Protein AF-M7TPW9-F1 (afdb_monomer_lite)

InterPro domains:
  IPR011009 Protein kinase-like domain superfamily [SSF56112] (56-115)

Radius of gyration: 14.57 Å; chains: 1; bounding box: 34×26×43 Å

pLDDT: mean 89.58, std 13.14, range [31.23, 98.19]

Foldseek 3Di:
DWDWDADDDDPQLQVQQVVLLVLCAPVQLAFHWDAFDDDPRDGRTGTGDDDPQWDQADAQPLLVQVLVSQVSSLVSQKHQQQDASRQWIQGPVSHIHGDSSSRMDHDDPVCSVVVSVVNNVNSCVRRND

Sequence (129 aa):
MKTANILGWSMYEMKMETSSYREIEGKGIAPKFLAHVMENGRIIGFLTEPITDGRPANPGKDYEACKNALQKLHDEGLLHGFPDEESFLVRSDGTAVLLDLGKSQPIDPTIAEVWFDREMRELKECMEI

Structure (mmCIF, N/CA/C/O backbone):
data_AF-M7TPW9-F1
#
_entry.id   AF-M7TPW9-F1
#
loop_
_atom_site.group_PDB
_atom_site.id
_atom_site.type_symbol
_atom_site.label_atom_id
_atom_site.label_alt_id
_atom_site.label_comp_id
_atom_site.label_asym_id
_atom_site.label_entity_id
_atom_site.label_seq_id
_atom_site.pdbx_PDB_ins_code
_atom_site.Cartn_x
_atom_site.Cartn_y
_atom_site.Cartn_z
_atom_site.occupancy
_atom_site.B_iso_or_equiv
_atom_site.auth_seq_id
_atom_site.auth_comp_id
_atom_site.auth_asym_id
_atom_site.auth_atom_id
_atom_site.pdbx_PDB_model_num
ATOM 1 N N . MET A 1 1 ? -12.927 1.006 -17.224 1.00 33.97 1 MET A N 1
ATOM 2 C CA . MET A 1 1 ? -12.035 2.115 -17.624 1.00 33.97 1 MET A CA 1
ATOM 3 C C . MET A 1 1 ? -10.607 1.635 -17.414 1.00 33.97 1 MET A C 1
ATOM 5 O O . MET A 1 1 ? -10.355 1.092 -16.352 1.00 33.97 1 MET A O 1
ATOM 9 N N . LYS A 1 2 ? -9.720 1.706 -18.416 1.00 31.23 2 LYS A N 1
ATOM 10 C CA . LYS A 1 2 ? -8.287 1.424 -18.218 1.00 31.23 2 LYS A CA 1
ATOM 11 C C . LYS A 1 2 ? -7.653 2.733 -17.757 1.00 31.23 2 LYS A C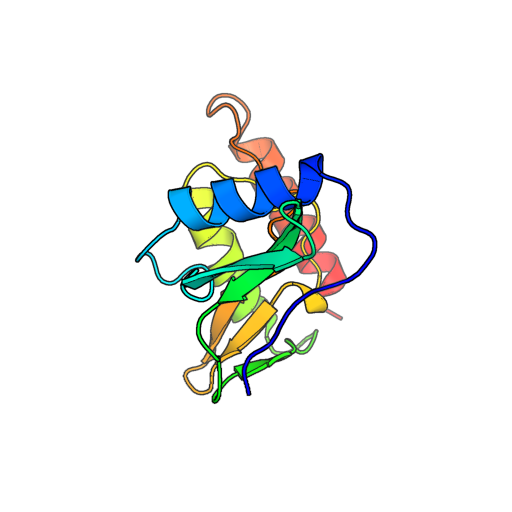 1
ATOM 13 O O . LYS A 1 2 ? -7.650 3.686 -18.529 1.00 31.23 2 LYS A O 1
ATOM 18 N N . THR A 1 3 ? -7.220 2.811 -16.509 1.00 40.91 3 THR A N 1
ATOM 19 C CA . THR A 1 3 ? -6.482 3.962 -15.984 1.00 40.91 3 THR A CA 1
ATOM 20 C C . THR A 1 3 ? -5.023 3.824 -16.403 1.00 40.91 3 THR A C 1
ATOM 22 O O . THR A 1 3 ? -4.389 2.807 -16.138 1.00 40.91 3 THR A O 1
ATOM 25 N N . ALA A 1 4 ? -4.518 4.820 -17.127 1.00 42.41 4 ALA A N 1
ATOM 26 C CA . ALA A 1 4 ? -3.101 4.975 -17.422 1.00 42.41 4 ALA A CA 1
ATOM 27 C C . ALA A 1 4 ? -2.625 6.216 -16.663 1.00 42.41 4 ALA A C 1
ATOM 29 O O . ALA A 1 4 ? -3.084 7.320 -16.955 1.00 42.41 4 ALA A O 1
ATOM 30 N N . ASN A 1 5 ? -1.739 6.030 -15.685 1.00 51.81 5 ASN A N 1
ATOM 31 C CA . ASN A 1 5 ? -1.105 7.139 -14.979 1.00 51.81 5 ASN A CA 1
ATOM 32 C C . ASN A 1 5 ? 0.082 7.614 -15.826 1.00 51.81 5 ASN A C 1
ATOM 34 O O . ASN A 1 5 ? 1.103 6.936 -15.909 1.00 51.81 5 ASN A O 1
ATOM 38 N N . ILE A 1 6 ? -0.097 8.740 -16.521 1.00 53.81 6 ILE A N 1
ATOM 39 C CA . ILE A 1 6 ? 0.912 9.369 -17.384 1.00 53.81 6 ILE A CA 1
ATOM 40 C C . ILE A 1 6 ? 1.006 10.837 -16.960 1.00 53.81 6 ILE A C 1
ATOM 42 O O . ILE A 1 6 ? 0.327 11.691 -17.522 1.00 53.81 6 ILE A O 1
ATOM 46 N N . LEU A 1 7 ? 1.801 11.142 -15.937 1.00 49.03 7 LEU A N 1
ATOM 47 C CA . LEU A 1 7 ? 2.188 12.513 -15.571 1.00 49.03 7 LEU A CA 1
ATOM 48 C C . LEU A 1 7 ? 3.696 12.523 -15.256 1.00 49.03 7 LEU A C 1
ATOM 50 O O . LEU A 1 7 ? 4.310 11.464 -15.249 1.00 49.03 7 LEU A O 1
ATOM 54 N N . GLY A 1 8 ? 4.326 13.691 -15.086 1.00 55.25 8 GLY A N 1
ATOM 55 C CA . GLY A 1 8 ? 5.789 13.908 -15.087 1.00 55.25 8 GLY A CA 1
ATOM 56 C C . GLY A 1 8 ? 6.606 13.268 -13.952 1.00 55.25 8 GLY A C 1
ATOM 57 O O . GLY A 1 8 ? 7.231 13.980 -13.173 1.00 55.25 8 GLY A O 1
ATOM 58 N N . TRP A 1 9 ? 6.622 11.941 -13.884 1.00 61.59 9 TRP A N 1
ATOM 59 C CA . TRP A 1 9 ? 7.310 11.147 -12.872 1.00 61.59 9 TRP A CA 1
ATOM 60 C C . TRP A 1 9 ? 8.777 10.947 -13.244 1.00 61.59 9 TRP A C 1
ATOM 62 O O . TRP A 1 9 ? 9.136 10.809 -14.420 1.00 61.59 9 TRP A O 1
ATOM 72 N N . SER A 1 10 ? 9.650 10.890 -12.241 1.00 70.62 10 SER A N 1
ATOM 73 C CA . SER A 1 10 ? 11.032 10.490 -12.476 1.00 70.62 10 SER A CA 1
ATOM 74 C C . SER A 1 10 ? 11.097 9.008 -12.876 1.00 70.62 10 SER A C 1
ATOM 76 O O . SER A 1 10 ? 10.300 8.175 -12.440 1.00 70.62 10 SER A O 1
ATOM 78 N N . MET A 1 11 ? 12.102 8.632 -13.677 1.00 73.81 11 MET A N 1
ATOM 79 C CA . MET A 1 11 ? 12.379 7.212 -13.963 1.00 73.81 11 MET A CA 1
ATOM 80 C C . MET A 1 11 ? 12.601 6.387 -12.686 1.00 73.81 11 MET A C 1
ATOM 82 O O . MET A 1 11 ? 12.425 5.170 -12.701 1.00 73.81 11 MET A O 1
ATOM 86 N N . TYR A 1 12 ? 13.013 7.046 -11.602 1.00 80.44 12 TYR A N 1
ATOM 87 C CA . TYR A 1 12 ? 13.200 6.429 -10.302 1.00 80.44 12 TYR A CA 1
ATOM 88 C C . TYR A 1 12 ? 11.859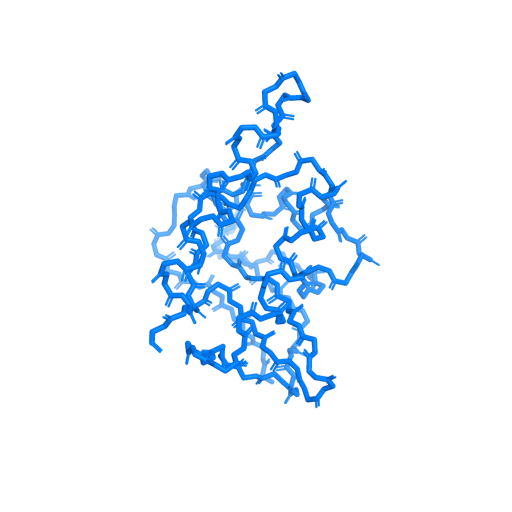 6.036 -9.671 1.00 80.44 12 TYR A C 1
ATOM 90 O O . TYR A 1 12 ? 11.685 4.867 -9.346 1.00 80.44 12 TYR A O 1
ATOM 98 N N . GLU A 1 13 ? 10.891 6.951 -9.589 1.00 80.69 13 GLU A N 1
ATOM 99 C CA . GLU A 1 13 ? 9.570 6.681 -8.992 1.00 80.69 13 GLU A CA 1
ATOM 100 C C . GLU A 1 13 ? 8.815 5.583 -9.752 1.00 80.69 13 GLU A C 1
ATOM 102 O O . GLU A 1 13 ? 8.303 4.655 -9.136 1.00 80.69 13 GLU A O 1
ATOM 107 N N . MET A 1 14 ? 8.854 5.584 -11.092 1.00 82.50 14 MET A N 1
ATOM 108 C CA . MET A 1 14 ? 8.253 4.496 -11.885 1.00 82.50 14 MET A CA 1
ATOM 109 C C . MET A 1 14 ? 8.883 3.125 -11.591 1.00 82.50 14 MET A C 1
ATOM 111 O O . MET A 1 14 ? 8.201 2.092 -11.598 1.00 82.50 14 MET A O 1
ATOM 115 N N . LYS A 1 15 ? 10.203 3.095 -11.360 1.00 84.62 15 LYS A N 1
ATOM 116 C CA . LYS A 1 15 ? 10.926 1.867 -11.010 1.00 84.62 15 LYS A CA 1
ATOM 117 C C . LYS A 1 15 ? 10.559 1.403 -9.604 1.00 84.62 15 LYS A C 1
ATOM 119 O O . LYS A 1 15 ? 10.375 0.200 -9.419 1.00 84.62 15 LYS A O 1
ATOM 124 N N . MET A 1 16 ? 10.473 2.324 -8.648 1.00 87.69 16 MET A N 1
ATOM 125 C CA . MET A 1 16 ? 10.065 2.019 -7.279 1.00 87.69 16 MET A CA 1
ATOM 126 C C . MET A 1 16 ? 8.640 1.483 -7.254 1.00 87.69 16 MET A C 1
ATOM 128 O O . MET A 1 16 ? 8.440 0.371 -6.784 1.00 87.69 16 MET A O 1
ATOM 132 N N . GLU A 1 17 ? 7.693 2.165 -7.896 1.00 88.62 17 GLU A N 1
ATOM 133 C CA . GLU A 1 17 ? 6.298 1.729 -7.949 1.00 88.62 17 GLU A CA 1
ATOM 134 C C . GLU A 1 17 ? 6.155 0.334 -8.568 1.00 88.62 17 GLU A C 1
ATOM 136 O O . GLU A 1 17 ? 5.561 -0.560 -7.969 1.00 88.62 17 GLU A O 1
ATOM 141 N N . THR A 1 18 ? 6.781 0.093 -9.728 1.00 89.44 18 THR A N 1
ATOM 142 C CA . THR A 1 18 ? 6.769 -1.239 -10.365 1.00 89.44 18 THR A CA 1
ATOM 143 C C . THR A 1 18 ? 7.380 -2.314 -9.456 1.00 89.44 18 THR A C 1
ATOM 145 O O . THR A 1 18 ? 6.926 -3.459 -9.461 1.00 89.44 18 THR A O 1
ATOM 148 N N . SER A 1 19 ? 8.434 -1.973 -8.708 1.00 91.62 19 SER A N 1
ATOM 149 C CA . SER A 1 19 ? 9.085 -2.911 -7.789 1.00 91.62 19 SER A CA 1
ATOM 150 C C . SER A 1 19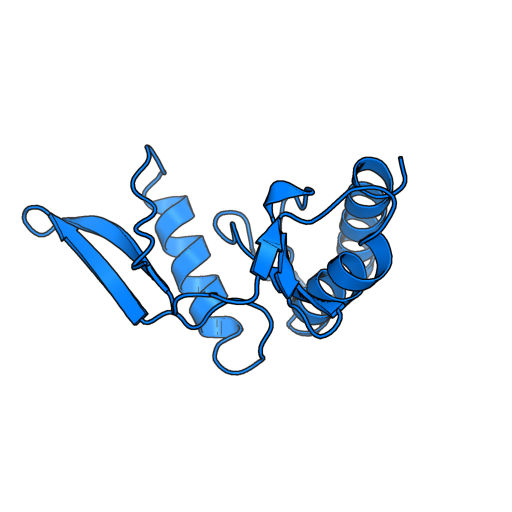 ? 8.160 -3.230 -6.616 1.00 91.62 19 SER A C 1
ATOM 152 O O . SER A 1 19 ? 7.937 -4.402 -6.337 1.00 91.62 19 SER A O 1
ATOM 154 N N . SER A 1 20 ? 7.528 -2.220 -6.019 1.00 93.31 20 SER A N 1
ATOM 155 C CA . SER A 1 20 ? 6.548 -2.385 -4.942 1.00 93.31 20 SER A CA 1
ATOM 156 C C . SER A 1 20 ? 5.359 -3.245 -5.374 1.00 93.31 20 SER A C 1
ATOM 158 O O . SER A 1 20 ? 5.017 -4.190 -4.669 1.00 93.31 20 SER A O 1
ATOM 160 N N . TYR A 1 21 ? 4.796 -3.020 -6.572 1.00 94.00 21 TYR A N 1
ATOM 161 C CA . TYR A 1 21 ? 3.742 -3.881 -7.134 1.00 94.00 21 TYR A CA 1
ATOM 162 C C . TYR A 1 21 ? 4.164 -5.351 -7.270 1.00 94.00 21 TYR A C 1
ATOM 164 O O . TYR A 1 21 ? 3.323 -6.237 -7.131 1.00 94.00 21 TYR A O 1
ATOM 172 N N . ARG A 1 22 ? 5.447 -5.621 -7.546 1.00 92.25 22 ARG A N 1
ATOM 173 C CA . ARG A 1 22 ? 5.981 -6.987 -7.622 1.00 92.25 22 ARG A CA 1
ATOM 174 C C . ARG A 1 22 ? 6.098 -7.625 -6.240 1.00 92.25 22 ARG A C 1
ATOM 176 O O . ARG A 1 22 ? 5.710 -8.777 -6.089 1.00 92.25 22 ARG A O 1
ATOM 183 N N . GLU A 1 23 ? 6.609 -6.896 -5.251 1.00 94.06 23 GLU A N 1
ATOM 184 C CA . GLU A 1 23 ? 6.771 -7.410 -3.881 1.00 94.06 23 GLU A CA 1
ATOM 185 C C . GLU A 1 23 ? 5.422 -7.785 -3.241 1.00 94.06 23 GLU A C 1
ATOM 187 O O . GLU A 1 23 ? 5.324 -8.757 -2.486 1.00 94.06 23 GLU A O 1
ATOM 192 N N . ILE A 1 24 ? 4.355 -7.055 -3.582 1.00 95.31 24 ILE A N 1
ATOM 193 C CA . ILE A 1 24 ? 3.007 -7.261 -3.026 1.00 95.31 24 ILE A CA 1
ATOM 194 C C . ILE A 1 24 ? 2.047 -8.014 -3.961 1.00 95.31 24 ILE A C 1
ATOM 196 O O . ILE A 1 24 ? 0.839 -8.074 -3.701 1.00 95.31 24 ILE A O 1
ATOM 200 N N . GLU A 1 25 ? 2.554 -8.589 -5.057 1.00 94.06 25 GLU A N 1
ATOM 201 C CA . GLU A 1 25 ? 1.724 -9.252 -6.063 1.00 94.06 25 GLU A CA 1
ATOM 202 C C . GLU A 1 25 ? 0.884 -10.383 -5.442 1.00 94.06 25 GLU A C 1
ATOM 204 O O . GLU A 1 25 ? 1.381 -11.249 -4.724 1.00 94.06 25 GLU A O 1
ATOM 209 N N . GLY A 1 26 ? -0.424 -10.376 -5.718 1.00 92.00 26 GLY A N 1
ATOM 210 C CA . GLY A 1 26 ? -1.351 -11.409 -5.244 1.00 92.00 26 GLY A CA 1
ATOM 211 C C . GLY A 1 26 ? -1.769 -11.295 -3.773 1.00 92.00 26 GLY A C 1
ATOM 212 O O . GLY A 1 26 ? -2.576 -12.105 -3.324 1.00 92.00 26 GLY A O 1
ATOM 213 N N . LYS A 1 27 ? -1.292 -10.284 -3.035 1.00 94.12 27 LYS A N 1
ATOM 214 C CA . LYS A 1 27 ? -1.602 -10.095 -1.602 1.00 94.12 27 LYS A CA 1
ATOM 215 C C . LYS A 1 27 ? -2.841 -9.236 -1.338 1.00 94.12 27 LYS A C 1
ATOM 217 O O . LYS A 1 27 ? -3.265 -9.076 -0.199 1.00 94.12 27 LYS A O 1
ATOM 222 N N . GLY A 1 28 ? -3.431 -8.671 -2.394 1.00 93.00 28 GLY A N 1
ATOM 223 C CA . GLY A 1 28 ? -4.617 -7.815 -2.296 1.00 93.00 28 GLY A CA 1
ATOM 224 C C . GLY A 1 28 ? -4.362 -6.470 -1.604 1.00 93.00 28 GLY A C 1
ATOM 225 O O . GLY A 1 28 ? -5.306 -5.876 -1.093 1.00 93.00 28 GLY A O 1
ATOM 226 N N . ILE A 1 29 ? -3.103 -6.019 -1.566 1.00 96.44 29 ILE A N 1
ATOM 227 C CA . ILE A 1 29 ? -2.673 -4.747 -0.959 1.00 96.44 29 ILE A CA 1
ATOM 228 C C . ILE A 1 29 ? -2.870 -3.583 -1.937 1.00 96.44 29 ILE A C 1
ATOM 230 O O . ILE A 1 29 ? -3.313 -2.512 -1.541 1.00 96.44 29 ILE A O 1
ATOM 234 N N . ALA A 1 30 ? -2.596 -3.816 -3.220 1.00 95.56 30 ALA A N 1
ATOM 235 C CA . ALA A 1 30 ? -2.730 -2.854 -4.309 1.00 95.56 30 ALA A CA 1
ATOM 236 C C . ALA A 1 30 ? -3.463 -3.506 -5.500 1.00 95.56 30 ALA A C 1
ATOM 238 O O . ALA A 1 30 ? -3.552 -4.742 -5.554 1.00 95.56 30 ALA A O 1
ATOM 239 N N . PRO A 1 31 ? -3.995 -2.723 -6.459 1.00 94.81 31 PRO A N 1
ATOM 240 C CA . PRO A 1 31 ? -4.567 -3.286 -7.675 1.00 94.81 31 PRO A CA 1
ATOM 241 C C . PRO A 1 31 ? -3.525 -4.109 -8.444 1.00 94.81 31 PRO A C 1
ATOM 243 O O . PRO A 1 31 ? -2.356 -3.741 -8.529 1.00 94.81 31 PRO A O 1
ATOM 246 N N . LYS A 1 32 ? -3.929 -5.221 -9.055 1.00 93.12 32 LYS A N 1
ATOM 247 C CA . LYS A 1 32 ? -3.007 -6.070 -9.819 1.00 93.12 32 LYS A CA 1
ATOM 248 C C . LYS A 1 32 ? -2.303 -5.291 -10.936 1.00 93.12 32 LYS A C 1
ATOM 250 O O . LYS A 1 32 ? -2.957 -4.749 -11.824 1.00 93.12 32 LYS A O 1
ATOM 255 N N . PHE A 1 33 ? -0.973 -5.315 -10.954 1.00 92.44 33 PHE A N 1
ATOM 256 C CA . PHE A 1 33 ? -0.179 -4.812 -12.075 1.00 92.44 33 PHE A CA 1
ATOM 257 C C . PHE A 1 33 ? -0.430 -5.648 -13.340 1.00 92.44 33 PHE A C 1
ATOM 259 O O . PHE A 1 33 ? -0.452 -6.878 -13.289 1.00 92.44 33 PHE A O 1
ATOM 266 N N . LEU A 1 34 ? -0.618 -4.994 -14.489 1.00 93.00 34 LEU A N 1
ATOM 267 C CA . LEU A 1 34 ? -0.890 -5.668 -15.762 1.00 93.00 34 LEU A CA 1
ATOM 268 C C . LEU A 1 34 ? 0.264 -5.549 -16.756 1.00 93.00 34 LEU A C 1
ATOM 270 O O . LEU A 1 34 ? 0.666 -6.552 -17.341 1.00 93.00 34 LEU A O 1
ATOM 274 N N . ALA A 1 35 ? 0.755 -4.333 -17.002 1.00 89.88 35 ALA A N 1
ATOM 275 C CA . ALA A 1 35 ? 1.791 -4.081 -18.003 1.00 89.88 35 ALA A CA 1
ATOM 276 C C . ALA A 1 35 ? 2.376 -2.671 -17.878 1.00 89.88 35 ALA A C 1
ATOM 278 O O . ALA A 1 35 ? 1.703 -1.754 -17.415 1.00 89.88 35 ALA A O 1
ATOM 279 N N . HIS A 1 36 ? 3.588 -2.468 -18.395 1.00 89.00 36 HIS A N 1
ATOM 280 C CA . HIS A 1 36 ? 4.116 -1.128 -18.667 1.00 89.00 36 HIS A CA 1
ATOM 281 C C . HIS A 1 36 ? 3.437 -0.495 -19.885 1.00 89.00 36 HIS A C 1
ATOM 283 O O . HIS A 1 36 ? 3.146 -1.166 -20.877 1.00 89.00 36 HIS A O 1
ATOM 289 N N . VAL A 1 37 ? 3.242 0.821 -19.829 1.00 89.44 37 VAL A N 1
ATOM 290 C CA . VAL A 1 37 ? 2.855 1.651 -20.974 1.00 89.44 37 VAL A CA 1
ATOM 291 C C . VAL A 1 37 ? 4.130 2.191 -21.607 1.00 89.44 37 VAL A C 1
ATOM 293 O O . VAL A 1 37 ? 4.982 2.749 -20.914 1.00 89.44 37 VAL A O 1
ATOM 296 N N . MET A 1 38 ? 4.268 2.024 -22.921 1.00 88.06 38 MET A N 1
ATOM 297 C CA . MET A 1 38 ? 5.453 2.451 -23.660 1.00 88.06 38 MET A CA 1
ATOM 298 C C . MET A 1 38 ? 5.095 3.391 -24.808 1.00 88.06 38 MET A C 1
ATOM 300 O O . MET A 1 38 ? 4.138 3.145 -25.538 1.00 88.06 38 MET A O 1
ATOM 304 N N . GLU A 1 39 ? 5.925 4.410 -25.014 1.00 86.81 39 GLU A N 1
ATOM 305 C CA . GLU A 1 39 ? 5.897 5.295 -26.178 1.00 86.81 39 GLU A CA 1
ATOM 306 C C . GLU A 1 39 ? 7.314 5.398 -26.754 1.00 86.81 39 GLU A C 1
ATOM 308 O O . GLU A 1 39 ? 8.276 5.657 -26.031 1.00 86.81 39 GLU A O 1
ATOM 313 N N . ASN A 1 40 ? 7.467 5.146 -28.059 1.00 90.94 40 ASN A N 1
ATOM 314 C CA . ASN A 1 40 ? 8.758 5.202 -28.761 1.00 90.94 40 ASN A CA 1
ATOM 315 C C . ASN A 1 40 ? 9.893 4.414 -28.066 1.00 90.94 40 ASN A C 1
ATOM 317 O O . ASN A 1 40 ? 11.042 4.852 -28.026 1.00 90.94 40 ASN A O 1
ATOM 321 N N . GLY A 1 41 ? 9.569 3.251 -27.488 1.00 84.12 41 GLY A N 1
ATOM 322 C CA . GLY A 1 41 ? 10.529 2.384 -26.794 1.00 84.12 41 GLY A CA 1
ATOM 323 C C . GLY A 1 41 ? 10.917 2.835 -25.379 1.00 84.12 41 GLY A C 1
ATOM 324 O O . GLY A 1 41 ? 11.758 2.193 -24.755 1.00 84.12 41 GLY A O 1
ATOM 325 N N . ARG A 1 42 ? 10.312 3.906 -24.850 1.00 83.25 42 ARG A N 1
ATOM 326 C CA . ARG A 1 42 ? 10.448 4.325 -23.448 1.00 83.25 42 ARG A CA 1
ATOM 327 C C . ARG A 1 42 ? 9.214 3.948 -22.645 1.00 83.25 42 ARG A C 1
ATOM 329 O O . ARG A 1 42 ? 8.099 4.098 -23.129 1.00 83.25 42 ARG A O 1
ATOM 336 N N . ILE A 1 43 ? 9.422 3.508 -21.406 1.00 82.12 43 ILE A N 1
ATOM 337 C CA . ILE A 1 43 ? 8.346 3.353 -20.422 1.00 82.12 43 ILE A CA 1
ATOM 338 C C . ILE A 1 43 ? 7.882 4.753 -20.017 1.00 82.12 43 ILE A C 1
ATOM 340 O O . ILE A 1 43 ? 8.698 5.562 -19.574 1.00 82.12 43 ILE A O 1
ATOM 344 N N . ILE A 1 44 ? 6.591 5.020 -20.192 1.00 83.88 44 ILE A N 1
ATOM 345 C CA . ILE A 1 44 ? 5.942 6.292 -19.835 1.00 83.88 44 ILE A CA 1
ATOM 346 C C . ILE A 1 44 ? 4.871 6.127 -18.748 1.00 83.88 44 ILE A C 1
ATOM 348 O O . ILE A 1 44 ? 4.233 7.101 -18.367 1.00 83.88 44 ILE A O 1
ATOM 352 N N . GLY A 1 45 ? 4.645 4.897 -18.281 1.00 83.75 45 GLY A N 1
ATOM 353 C CA . GLY A 1 45 ? 3.678 4.586 -17.234 1.00 83.75 45 GLY A CA 1
ATOM 354 C C . GLY A 1 45 ? 3.437 3.085 -17.104 1.00 83.75 45 GLY A C 1
ATOM 355 O O . GLY A 1 45 ? 4.207 2.262 -17.611 1.00 83.75 45 GLY A O 1
ATOM 356 N N . PHE A 1 46 ? 2.338 2.717 -16.454 1.00 86.25 46 PHE A N 1
ATOM 357 C CA . PHE A 1 46 ? 1.898 1.334 -16.285 1.00 86.25 46 PHE A CA 1
ATOM 358 C C . PHE A 1 46 ? 0.370 1.240 -16.217 1.00 86.25 46 PHE A C 1
ATOM 360 O O . PHE A 1 46 ? -0.337 2.243 -16.117 1.00 86.25 46 PHE A O 1
ATOM 367 N N . LEU A 1 47 ? -0.129 0.014 -16.333 1.00 90.94 47 LEU A N 1
ATOM 368 C CA . LEU A 1 47 ? -1.534 -0.346 -16.234 1.00 90.94 47 LEU A CA 1
ATOM 369 C C . LEU A 1 47 ? -1.727 -1.280 -15.051 1.00 90.94 47 LEU A C 1
ATOM 371 O O . LEU A 1 47 ? -0.950 -2.219 -14.860 1.00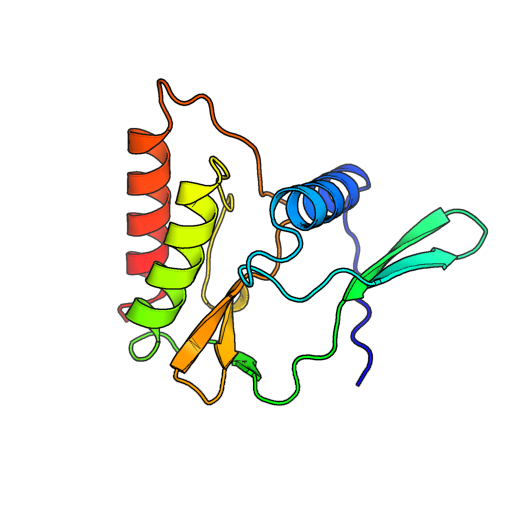 90.94 47 LEU A O 1
ATOM 375 N N . THR A 1 48 ? -2.824 -1.077 -14.338 1.00 92.38 48 THR A N 1
ATOM 376 C CA . THR A 1 48 ? -3.310 -1.988 -13.307 1.00 92.38 48 THR A CA 1
ATOM 377 C C . THR A 1 48 ? -4.700 -2.510 -13.651 1.00 92.38 48 THR A C 1
ATOM 379 O O . THR A 1 48 ? -5.329 -2.082 -14.628 1.00 92.38 48 THR A O 1
ATOM 382 N N . GLU A 1 49 ? -5.175 -3.492 -12.888 1.00 92.88 49 GLU A N 1
ATOM 383 C CA . GLU A 1 49 ? -6.551 -3.950 -12.994 1.00 92.88 49 GLU A CA 1
ATOM 384 C C . GLU A 1 49 ? -7.529 -2.803 -12.709 1.00 92.88 49 GLU A C 1
ATOM 386 O O . GLU A 1 49 ? -7.290 -1.971 -11.830 1.00 92.88 49 GLU A O 1
ATOM 391 N N . PRO A 1 50 ? -8.649 -2.737 -13.443 1.00 90.25 50 PRO A N 1
ATOM 392 C CA . PRO A 1 50 ? -9.655 -1.731 -13.175 1.00 90.25 50 PRO A CA 1
ATOM 393 C C . PRO A 1 50 ? -10.354 -2.037 -11.849 1.00 90.25 50 PRO A C 1
ATOM 395 O O . PRO A 1 50 ? -11.009 -3.069 -11.712 1.00 90.25 50 PRO A O 1
ATOM 398 N N . ILE A 1 51 ? -10.296 -1.098 -10.909 1.00 90.50 51 ILE A N 1
ATOM 399 C CA . ILE A 1 51 ? -11.143 -1.129 -9.715 1.00 90.50 51 ILE A CA 1
ATOM 400 C C . ILE A 1 51 ? -12.451 -0.420 -10.056 1.00 90.50 51 ILE A C 1
ATOM 402 O O . ILE A 1 51 ? -12.475 0.787 -10.282 1.00 90.50 51 ILE A O 1
ATOM 406 N N . THR A 1 52 ? -13.533 -1.191 -10.166 1.00 92.81 52 THR A N 1
ATOM 407 C CA . THR A 1 52 ? -14.853 -0.676 -10.591 1.00 92.81 52 THR A CA 1
ATOM 408 C C . THR A 1 52 ? -15.819 -0.453 -9.435 1.00 92.81 52 THR A C 1
ATOM 410 O O . THR A 1 52 ? -16.781 0.293 -9.579 1.00 92.81 52 THR A O 1
ATOM 413 N N . ASP A 1 53 ? -15.538 -1.064 -8.290 1.00 93.62 53 ASP A N 1
ATOM 414 C CA . ASP A 1 53 ? -16.301 -0.989 -7.047 1.00 93.62 53 ASP A CA 1
ATOM 415 C C . ASP A 1 53 ? -15.602 -0.124 -5.984 1.00 93.62 53 ASP A C 1
ATOM 417 O O . ASP A 1 53 ? -15.938 -0.192 -4.803 1.00 93.62 53 ASP A O 1
ATOM 421 N N . GLY A 1 54 ? -14.610 0.664 -6.407 1.00 92.81 54 GLY A N 1
ATOM 422 C CA . GLY A 1 54 ? -13.796 1.515 -5.550 1.00 92.81 54 GLY A CA 1
ATOM 423 C C . GLY A 1 54 ? -14.166 2.989 -5.663 1.00 92.81 54 GLY A C 1
ATOM 424 O O . GLY A 1 54 ? -14.542 3.476 -6.730 1.00 92.81 54 GLY A O 1
ATOM 425 N N . ARG A 1 55 ? -14.004 3.709 -4.557 1.00 95.25 55 ARG A N 1
ATOM 426 C CA . ARG A 1 55 ? -14.059 5.174 -4.487 1.00 95.25 55 ARG A CA 1
ATOM 427 C C . ARG A 1 55 ? -12.839 5.708 -3.730 1.00 95.25 55 ARG A C 1
ATOM 429 O O . ARG A 1 55 ? -12.293 4.964 -2.917 1.00 95.25 55 ARG A O 1
ATOM 436 N N . PRO A 1 56 ? -12.440 6.975 -3.934 1.00 95.31 56 PRO A N 1
ATOM 437 C CA . PRO A 1 56 ? -11.456 7.620 -3.070 1.00 95.31 56 PRO A CA 1
ATOM 438 C C . PRO A 1 56 ? -11.851 7.513 -1.594 1.00 95.31 56 PRO A C 1
ATOM 440 O O . PRO A 1 56 ? -13.050 7.516 -1.259 1.00 95.31 56 PRO A O 1
ATOM 443 N N . ALA A 1 57 ? -10.848 7.391 -0.727 1.00 95.94 57 ALA A N 1
ATOM 444 C CA . ALA A 1 57 ? -11.070 7.386 0.707 1.00 95.94 57 ALA A CA 1
ATOM 445 C C . ALA A 1 57 ? -11.638 8.731 1.181 1.00 95.94 57 ALA A C 1
ATOM 447 O O . ALA A 1 57 ? -11.371 9.793 0.622 1.00 95.94 57 ALA A O 1
ATOM 448 N N . ASN A 1 58 ? -12.483 8.672 2.205 1.00 94.94 58 ASN A N 1
ATOM 449 C CA . ASN A 1 58 ? -13.060 9.832 2.857 1.00 94.94 58 ASN A CA 1
ATOM 450 C C . ASN A 1 58 ? -12.442 9.970 4.255 1.00 94.94 58 ASN A C 1
ATOM 452 O O . ASN A 1 58 ? -12.663 9.088 5.101 1.00 94.94 58 ASN A O 1
ATOM 456 N N . PRO A 1 59 ? -11.715 11.069 4.522 1.00 93.81 59 PRO A N 1
ATOM 457 C CA . PRO A 1 59 ? -11.273 11.392 5.871 1.00 93.81 59 PRO A CA 1
ATOM 458 C C . PRO A 1 59 ? -12.448 11.410 6.861 1.00 93.81 59 PRO A C 1
ATOM 460 O O . PRO A 1 59 ? -13.576 11.765 6.519 1.00 93.81 59 PRO A O 1
ATOM 463 N N . GLY A 1 60 ? -12.199 10.953 8.081 1.00 91.12 60 GLY A N 1
ATOM 464 C CA . GLY A 1 60 ? -13.155 10.796 9.175 1.00 91.12 60 GLY A CA 1
ATOM 465 C C . GLY A 1 60 ? -13.996 9.517 9.102 1.00 91.12 60 GLY A C 1
ATOM 466 O O . GLY A 1 60 ? -14.483 9.048 10.129 1.00 91.12 60 GLY A O 1
ATOM 467 N N . LYS A 1 61 ? -14.171 8.916 7.915 1.00 95.31 61 LYS A N 1
ATOM 468 C CA . LYS A 1 61 ? -15.023 7.723 7.733 1.00 95.31 61 LYS A CA 1
ATOM 469 C C . LYS A 1 61 ? -14.251 6.450 7.448 1.00 95.31 61 LYS A C 1
ATOM 471 O O . LYS A 1 61 ? -14.622 5.394 7.950 1.00 95.31 61 LYS A O 1
ATOM 476 N N . ASP A 1 62 ? -13.202 6.547 6.639 1.00 97.06 62 ASP A N 1
ATOM 477 C CA . ASP A 1 62 ? -12.509 5.372 6.106 1.00 97.06 62 ASP A CA 1
ATOM 478 C C . ASP A 1 62 ? -11.159 5.104 6.784 1.00 97.06 62 ASP A C 1
ATOM 480 O O . ASP A 1 62 ? -10.403 4.250 6.321 1.00 97.06 62 ASP A O 1
ATOM 484 N N . TYR A 1 63 ? -10.862 5.794 7.893 1.00 96.56 63 TYR A N 1
ATOM 485 C CA . TYR A 1 63 ? -9.589 5.673 8.609 1.00 96.56 63 TYR A CA 1
ATOM 486 C C . TYR A 1 63 ? -9.206 4.214 8.887 1.00 96.56 63 TYR A C 1
ATOM 488 O O . TYR A 1 63 ? -8.109 3.795 8.532 1.00 96.56 63 TYR A O 1
ATOM 496 N N . GLU A 1 64 ? -10.118 3.412 9.442 1.00 97.12 64 GLU A N 1
ATOM 497 C CA . GLU A 1 64 ? -9.824 2.009 9.758 1.00 97.12 64 GLU A CA 1
ATOM 498 C C . GLU A 1 64 ? -9.545 1.167 8.503 1.00 97.12 64 GLU A C 1
ATOM 500 O O . GLU A 1 64 ? -8.677 0.295 8.521 1.00 97.12 64 GLU A O 1
ATOM 505 N N . ALA A 1 65 ? -10.228 1.433 7.386 1.00 97.38 65 ALA A N 1
ATOM 506 C CA . ALA A 1 65 ? -9.973 0.726 6.132 1.00 97.38 65 ALA A CA 1
ATOM 507 C C . ALA A 1 65 ? -8.577 1.064 5.581 1.00 97.38 65 ALA A C 1
ATOM 509 O O . ALA A 1 65 ? -7.814 0.156 5.242 1.00 97.38 65 ALA A O 1
ATOM 510 N N . CYS A 1 66 ? -8.221 2.352 5.552 1.00 97.56 66 CYS A N 1
ATOM 511 C CA . CYS A 1 66 ? -6.916 2.836 5.096 1.00 97.56 66 CYS A CA 1
ATOM 512 C C . CYS A 1 66 ? -5.779 2.355 6.002 1.00 97.56 66 CYS A C 1
ATOM 514 O O . CYS A 1 66 ? -4.775 1.840 5.516 1.00 97.56 66 CYS A O 1
ATOM 516 N N . LYS A 1 67 ? -5.969 2.425 7.322 1.00 97.31 67 LYS A N 1
ATOM 517 C CA . LYS A 1 67 ? -5.023 1.912 8.316 1.00 97.31 67 LYS A CA 1
ATOM 518 C C . LYS A 1 67 ? -4.759 0.424 8.122 1.00 97.31 67 LYS A C 1
ATOM 520 O O . LYS A 1 67 ? -3.608 0.008 8.107 1.00 97.31 67 LYS A O 1
ATOM 525 N N . ASN A 1 68 ? -5.804 -0.377 7.916 1.00 97.81 68 ASN A N 1
ATOM 526 C CA . ASN A 1 68 ? -5.647 -1.808 7.663 1.00 97.81 68 ASN A CA 1
ATOM 527 C C . ASN A 1 68 ? -4.916 -2.092 6.342 1.00 97.81 68 ASN A C 1
ATOM 529 O O . ASN A 1 68 ? -4.153 -3.051 6.265 1.00 97.81 68 ASN A O 1
ATOM 533 N N . ALA A 1 69 ? -5.132 -1.286 5.299 1.00 97.81 69 ALA A N 1
ATOM 534 C CA . ALA A 1 69 ? -4.391 -1.417 4.045 1.00 97.81 69 ALA A CA 1
ATOM 535 C C . ALA A 1 69 ? -2.907 -1.049 4.212 1.00 97.81 69 ALA A C 1
ATOM 537 O O . ALA A 1 69 ? -2.047 -1.792 3.740 1.00 97.81 69 ALA A O 1
ATOM 538 N N . LEU A 1 70 ? -2.610 0.035 4.936 1.00 98.06 70 LEU A N 1
ATOM 539 C CA . LEU A 1 70 ? -1.241 0.442 5.257 1.00 98.06 70 LEU A CA 1
ATOM 540 C C . LEU A 1 70 ? -0.530 -0.597 6.134 1.00 98.06 70 LEU A C 1
ATOM 542 O O . LEU A 1 70 ? 0.611 -0.946 5.856 1.00 98.06 70 LEU A O 1
ATOM 546 N N . GLN A 1 71 ? -1.224 -1.170 7.122 1.00 98.19 71 GLN A N 1
ATOM 547 C CA . GLN A 1 71 ? -0.668 -2.231 7.964 1.00 98.19 71 GLN A CA 1
ATOM 548 C C . GLN A 1 71 ? -0.257 -3.448 7.133 1.00 98.19 71 GLN A C 1
ATOM 550 O O . GLN A 1 71 ? 0.829 -3.976 7.327 1.00 98.19 71 GLN A O 1
ATOM 555 N N . LYS A 1 72 ? -1.073 -3.861 6.155 1.00 98.19 72 LYS A N 1
ATOM 556 C CA . LYS A 1 72 ? -0.696 -4.968 5.264 1.00 98.19 72 LYS A CA 1
ATOM 557 C C . LYS A 1 72 ? 0.564 -4.661 4.453 1.00 98.19 72 LYS A C 1
ATOM 559 O O . LYS A 1 72 ? 1.309 -5.581 4.150 1.00 98.19 72 LYS A O 1
ATOM 564 N N . LEU A 1 73 ? 0.799 -3.401 4.080 1.00 98.06 73 LEU A N 1
ATOM 565 C CA . LEU A 1 73 ? 2.049 -3.004 3.426 1.00 98.06 73 LEU A CA 1
ATOM 566 C C . LEU A 1 73 ? 3.237 -3.114 4.398 1.00 98.06 73 LEU A C 1
ATOM 568 O O . LEU A 1 73 ? 4.281 -3.652 4.029 1.00 98.06 73 LEU A O 1
ATOM 572 N N . HIS A 1 74 ? 3.060 -2.666 5.644 1.00 98.00 74 HIS A N 1
ATOM 573 C CA . HIS A 1 74 ? 4.071 -2.778 6.704 1.00 98.00 74 HIS A CA 1
ATOM 574 C C . HIS A 1 74 ? 4.417 -4.232 7.030 1.00 98.00 74 HIS A C 1
ATOM 576 O O . HIS A 1 74 ? 5.591 -4.555 7.209 1.00 98.00 74 HIS A O 1
ATOM 582 N N . ASP A 1 75 ? 3.425 -5.123 7.027 1.00 97.56 75 ASP A N 1
ATOM 583 C CA . ASP A 1 75 ? 3.608 -6.564 7.240 1.00 97.56 75 ASP A CA 1
ATOM 584 C C . ASP A 1 75 ? 4.507 -7.203 6.160 1.00 97.56 75 ASP A C 1
ATOM 586 O O . ASP A 1 75 ? 5.165 -8.212 6.412 1.00 97.56 75 ASP A O 1
ATOM 590 N N . GLU A 1 76 ? 4.598 -6.581 4.978 1.00 97.19 76 GLU A N 1
ATOM 591 C CA . GLU A 1 76 ? 5.505 -6.966 3.889 1.00 97.19 76 GLU A CA 1
ATOM 592 C C . GLU A 1 76 ? 6.888 -6.299 3.970 1.00 97.19 76 GLU A C 1
ATOM 594 O O . GLU A 1 76 ? 7.709 -6.444 3.064 1.00 97.19 76 GLU A O 1
ATOM 599 N N . GLY A 1 77 ? 7.176 -5.573 5.054 1.00 96.81 77 GLY A N 1
ATOM 600 C CA . GLY A 1 77 ? 8.460 -4.904 5.259 1.00 96.81 77 GLY A CA 1
ATOM 601 C C . GLY A 1 77 ? 8.654 -3.668 4.378 1.00 96.81 77 GLY A C 1
ATOM 602 O O . GLY A 1 77 ? 9.795 -3.278 4.114 1.00 96.81 77 GLY A O 1
ATOM 603 N N . LEU A 1 78 ? 7.563 -3.065 3.901 1.00 97.38 78 LEU A N 1
ATOM 604 C CA . LEU A 1 78 ? 7.576 -1.903 3.018 1.00 97.38 78 LEU A CA 1
ATOM 605 C C . LEU A 1 78 ? 6.998 -0.679 3.730 1.00 97.38 78 LEU A C 1
ATOM 607 O O . LEU A 1 78 ? 5.935 -0.750 4.338 1.00 97.38 78 LEU A O 1
ATOM 611 N N . LEU A 1 79 ? 7.678 0.459 3.606 1.00 97.31 79 LEU A N 1
ATOM 612 C CA . LEU A 1 79 ? 7.092 1.775 3.870 1.00 97.31 79 LEU A CA 1
ATOM 613 C C . LEU A 1 79 ? 6.315 2.249 2.647 1.00 97.31 79 LEU A C 1
ATOM 615 O O . LEU A 1 79 ? 6.739 1.978 1.521 1.00 97.31 79 LEU A O 1
ATOM 619 N N . HIS A 1 80 ? 5.243 3.012 2.855 1.00 96.44 80 HIS A N 1
ATOM 620 C CA . HIS A 1 80 ? 4.561 3.704 1.761 1.00 96.44 80 HIS A CA 1
ATOM 621 C C . HIS A 1 80 ? 5.372 4.914 1.263 1.00 96.44 80 HIS A C 1
ATOM 623 O O . HIS A 1 80 ? 5.508 5.140 0.061 1.00 96.44 80 HIS A O 1
ATOM 629 N N . GLY A 1 81 ? 5.947 5.664 2.201 1.00 93.94 81 GLY A N 1
ATOM 630 C CA . GLY A 1 81 ? 6.700 6.902 2.053 1.00 93.94 81 GLY A CA 1
ATOM 631 C C . GLY A 1 81 ? 5.927 8.103 2.596 1.00 93.94 81 GLY A C 1
ATOM 632 O O . GLY A 1 81 ? 6.425 8.809 3.467 1.00 93.94 81 GLY A O 1
ATOM 633 N N . PHE A 1 82 ? 4.734 8.349 2.045 1.00 90.19 82 PHE A N 1
ATOM 634 C CA . PHE A 1 82 ? 3.880 9.498 2.384 1.00 90.19 82 PHE A CA 1
ATOM 635 C C . PHE A 1 82 ? 2.399 9.157 2.143 1.00 90.19 82 PHE A C 1
ATOM 637 O O . PHE A 1 82 ? 1.877 9.512 1.092 1.00 90.19 82 PHE A O 1
ATOM 644 N N . PRO A 1 83 ? 1.740 8.379 3.018 1.00 92.38 83 PRO A N 1
ATOM 645 C CA . PRO A 1 83 ? 0.333 8.036 2.824 1.00 92.38 83 PRO A CA 1
ATOM 646 C C . PRO A 1 83 ? -0.584 9.239 3.103 1.00 92.38 83 PRO A C 1
ATOM 648 O O . PRO A 1 83 ? -0.465 9.895 4.138 1.00 92.38 83 PRO A O 1
ATOM 651 N N . ASP A 1 84 ? -1.527 9.486 2.199 1.00 91.69 84 ASP A N 1
ATOM 652 C CA . ASP A 1 84 ? -2.591 10.494 2.309 1.00 91.69 84 ASP A CA 1
ATOM 653 C C . ASP A 1 84 ? -3.945 9.921 1.849 1.00 91.69 84 ASP A C 1
ATOM 655 O O . ASP A 1 84 ? -4.035 8.753 1.474 1.00 91.69 84 ASP A O 1
ATOM 659 N N . GLU A 1 85 ? -5.025 10.703 1.888 1.00 90.12 85 GLU A N 1
ATOM 660 C CA . GLU A 1 85 ? -6.360 10.239 1.494 1.00 90.12 85 GLU A CA 1
ATOM 661 C C . GLU A 1 85 ? -6.471 9.831 0.013 1.00 90.12 85 GLU A C 1
ATOM 663 O O . GLU A 1 85 ? -7.311 8.996 -0.337 1.00 90.12 85 GLU A O 1
ATOM 668 N N . GLU A 1 86 ? -5.620 10.382 -0.857 1.00 91.19 86 GLU A N 1
ATOM 669 C CA . GLU A 1 86 ? -5.594 10.073 -2.292 1.00 91.19 86 GLU A CA 1
ATOM 670 C C . GLU A 1 86 ? -4.868 8.752 -2.583 1.00 91.19 86 GLU A C 1
ATOM 672 O O . GLU A 1 86 ? -5.119 8.106 -3.605 1.00 91.19 86 GLU A O 1
ATOM 677 N N . SER A 1 87 ? -4.041 8.295 -1.641 1.00 94.69 87 SER A N 1
ATOM 678 C CA . SER A 1 87 ? -3.293 7.038 -1.709 1.00 94.69 87 SER A CA 1
ATOM 679 C C . SER A 1 87 ? -4.179 5.788 -1.590 1.00 94.69 87 SER A C 1
ATOM 681 O O . SER A 1 87 ? -3.683 4.669 -1.720 1.00 94.69 87 SER A O 1
ATOM 683 N N . PHE A 1 88 ? -5.488 5.928 -1.344 1.00 96.75 88 PHE A N 1
ATOM 684 C CA . PHE A 1 88 ? -6.378 4.796 -1.077 1.00 96.75 88 PHE A CA 1
ATOM 685 C C . PHE A 1 88 ? -7.635 4.786 -1.946 1.00 96.75 88 PHE A C 1
ATOM 687 O O . PHE A 1 88 ? -8.329 5.790 -2.123 1.00 96.75 88 PHE A O 1
ATOM 694 N N . LEU A 1 89 ? -8.010 3.582 -2.384 1.00 97.06 89 LEU A N 1
ATOM 695 C CA . LEU A 1 89 ? -9.352 3.295 -2.883 1.00 97.06 89 LEU A CA 1
ATOM 696 C C . LEU A 1 89 ? -10.080 2.363 -1.924 1.00 97.06 89 LEU A C 1
ATOM 698 O O . LEU A 1 89 ? -9.631 1.246 -1.671 1.00 97.06 89 LEU A O 1
ATOM 702 N N . VAL A 1 90 ? -11.236 2.812 -1.444 1.00 97.44 90 VAL A N 1
ATOM 703 C CA . VAL A 1 90 ? -12.136 2.044 -0.584 1.00 97.44 90 VAL A CA 1
ATOM 704 C C . VAL A 1 90 ? -13.142 1.309 -1.457 1.00 97.44 90 VAL A C 1
ATOM 706 O O . VAL A 1 90 ? -13.855 1.927 -2.253 1.00 97.44 90 VAL A O 1
ATOM 709 N N . A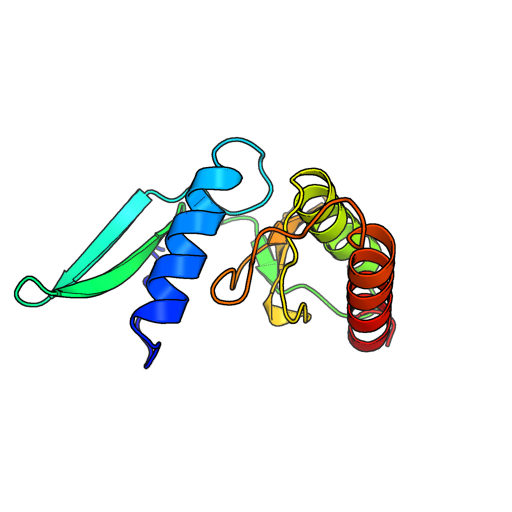RG A 1 91 ? -13.189 -0.011 -1.313 1.00 96.44 91 ARG A N 1
ATOM 710 C CA . ARG A 1 91 ? -14.097 -0.915 -2.014 1.00 96.44 91 ARG A CA 1
ATOM 711 C C . ARG A 1 91 ? -15.464 -0.969 -1.351 1.00 96.44 91 ARG A C 1
ATOM 713 O O . ARG A 1 91 ? -15.649 -0.612 -0.188 1.00 96.44 91 ARG A O 1
ATOM 720 N N . SER A 1 92 ? -16.433 -1.468 -2.108 1.00 95.81 92 SER A N 1
ATOM 721 C CA . SER A 1 92 ? -17.812 -1.656 -1.651 1.00 95.81 92 SER A CA 1
ATOM 722 C C . SER A 1 92 ? -17.960 -2.591 -0.441 1.00 95.81 92 SER A C 1
ATOM 724 O O . SER A 1 92 ? -18.925 -2.459 0.310 1.00 95.81 92 SER A O 1
ATOM 726 N N . ASP A 1 93 ? -16.998 -3.491 -0.217 1.00 95.38 93 ASP A N 1
ATOM 727 C CA . ASP A 1 93 ? -16.941 -4.388 0.944 1.00 95.38 93 ASP A CA 1
ATOM 728 C C . ASP A 1 93 ? -16.335 -3.737 2.206 1.00 95.38 93 ASP A C 1
ATOM 730 O O . ASP A 1 93 ? -16.235 -4.386 3.247 1.00 95.38 93 ASP A O 1
ATOM 734 N N . GLY A 1 94 ? -15.946 -2.460 2.128 1.00 95.69 94 GLY A N 1
ATOM 735 C CA . GLY A 1 94 ? -15.338 -1.709 3.226 1.00 95.69 94 GLY A CA 1
ATOM 736 C C . GLY A 1 94 ? -13.830 -1.917 3.375 1.00 95.69 94 GLY A C 1
ATOM 737 O O . GLY A 1 94 ? -13.232 -1.345 4.284 1.00 95.69 94 GLY A O 1
ATOM 738 N N . THR A 1 95 ? -13.192 -2.702 2.504 1.00 96.75 95 THR A N 1
ATOM 739 C CA . THR A 1 95 ? -11.727 -2.815 2.462 1.00 96.75 95 THR A CA 1
ATOM 740 C C . THR A 1 95 ? -11.109 -1.679 1.651 1.00 96.75 95 THR A C 1
ATOM 742 O O . THR A 1 95 ? -11.759 -1.108 0.780 1.00 96.75 95 THR A O 1
ATOM 745 N N . ALA A 1 96 ? -9.844 -1.345 1.915 1.00 97.38 96 ALA A N 1
ATOM 746 C CA . ALA A 1 96 ? -9.081 -0.418 1.084 1.00 97.38 96 ALA A CA 1
ATOM 747 C C . ALA A 1 96 ? -7.913 -1.126 0.391 1.00 97.38 96 ALA A C 1
ATOM 749 O O . ALA A 1 96 ? -7.384 -2.123 0.892 1.00 97.38 96 ALA A O 1
ATOM 750 N N . VAL A 1 97 ? -7.509 -0.580 -0.752 1.00 97.25 97 VAL A N 1
ATOM 751 C CA . VAL A 1 97 ? -6.241 -0.892 -1.418 1.00 97.25 97 VAL A CA 1
ATOM 752 C C . VAL A 1 97 ? -5.420 0.377 -1.603 1.00 97.25 97 VAL A C 1
ATOM 754 O O . VAL A 1 97 ? -5.982 1.466 -1.727 1.00 97.25 97 VAL A O 1
ATOM 757 N N . LEU A 1 98 ? -4.103 0.207 -1.638 1.00 96.12 98 LEU A N 1
ATOM 758 C CA . LEU A 1 98 ? -3.121 1.269 -1.810 1.00 96.12 98 LEU A CA 1
ATOM 759 C C . LEU A 1 98 ? -2.857 1.578 -3.287 1.00 96.12 98 LEU A C 1
ATOM 761 O O . LEU A 1 98 ? -2.837 0.685 -4.140 1.00 96.12 98 LEU A O 1
ATOM 765 N N . LEU A 1 99 ? -2.627 2.857 -3.550 1.00 93.31 99 LEU A N 1
ATOM 766 C CA . LEU A 1 99 ? -2.135 3.447 -4.790 1.00 93.31 99 LEU A CA 1
ATOM 767 C C 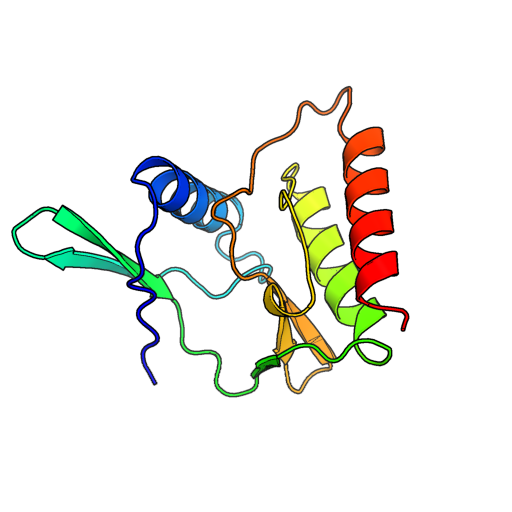. LEU A 1 99 ? -0.813 4.188 -4.504 1.00 93.31 99 LEU A C 1
ATOM 769 O O . LEU A 1 99 ? -0.306 4.113 -3.396 1.00 93.31 99 LEU A O 1
ATOM 773 N N . ASP A 1 100 ? -0.257 4.873 -5.508 1.00 90.00 100 ASP A N 1
ATOM 774 C CA . ASP A 1 100 ? 0.919 5.758 -5.398 1.00 90.00 100 ASP A CA 1
ATOM 775 C C . ASP A 1 100 ? 2.135 5.157 -4.660 1.00 90.00 100 ASP A C 1
ATOM 777 O O . ASP A 1 100 ? 2.737 5.740 -3.759 1.00 90.00 100 ASP A O 1
ATOM 781 N N . LEU A 1 101 ? 2.561 3.967 -5.094 1.00 91.75 101 LEU A N 1
ATOM 782 C CA . LEU A 1 101 ? 3.694 3.263 -4.476 1.00 91.75 101 LEU A CA 1
ATOM 783 C C . LEU A 1 101 ? 5.062 3.768 -4.977 1.00 91.75 101 LEU A C 1
ATOM 785 O O . LEU A 1 101 ? 6.088 3.111 -4.774 1.00 91.75 101 LEU A O 1
ATOM 789 N N . GLY A 1 102 ? 5.107 4.922 -5.654 1.00 89.56 102 GLY A N 1
ATOM 790 C CA . GLY A 1 102 ? 6.323 5.499 -6.245 1.00 89.56 102 GLY A CA 1
ATOM 791 C C . GLY A 1 102 ? 7.395 5.887 -5.233 1.00 89.56 102 GLY A C 1
ATOM 792 O O . GLY A 1 102 ? 8.575 5.971 -5.580 1.00 89.56 102 GLY A O 1
ATOM 793 N N . LYS A 1 103 ? 7.000 6.080 -3.974 1.00 91.12 103 LYS A N 1
ATOM 794 C CA . LYS A 1 103 ? 7.900 6.381 -2.853 1.00 91.12 103 LYS A CA 1
ATOM 795 C C . LYS A 1 103 ? 8.074 5.206 -1.895 1.00 91.12 103 LYS A C 1
ATOM 797 O O . LYS A 1 103 ? 8.836 5.321 -0.934 1.00 91.12 103 LYS A O 1
ATOM 802 N N . SER A 1 104 ? 7.404 4.087 -2.166 1.00 94.81 104 SER A N 1
ATOM 803 C CA . SER A 1 104 ? 7.464 2.923 -1.300 1.00 94.81 104 SER A CA 1
ATOM 804 C C . SER A 1 104 ? 8.825 2.252 -1.378 1.00 94.81 104 SER A C 1
ATOM 806 O O . SER A 1 104 ? 9.436 2.167 -2.446 1.00 94.81 104 SER A O 1
ATOM 808 N N . GLN A 1 105 ? 9.316 1.789 -0.234 1.00 94.50 105 GLN A N 1
ATOM 809 C CA . GLN A 1 105 ? 10.659 1.231 -0.124 1.00 94.50 105 GLN A CA 1
ATOM 810 C C . GLN A 1 105 ? 10.735 0.152 0.958 1.00 94.50 105 GLN A C 1
ATOM 812 O O . GLN A 1 105 ? 10.077 0.284 1.993 1.00 94.50 105 GLN A O 1
ATOM 817 N N . PRO A 1 106 ? 11.569 -0.885 0.761 1.00 95.06 106 PRO A N 1
ATOM 818 C CA . PRO A 1 106 ? 11.918 -1.813 1.825 1.00 95.06 106 PRO A CA 1
ATOM 819 C C . PRO A 1 106 ? 12.556 -1.083 2.997 1.00 95.06 106 PRO A C 1
ATOM 821 O O . PRO A 1 106 ? 13.339 -0.149 2.803 1.00 95.06 106 PRO A O 1
ATOM 824 N N . ILE A 1 107 ? 12.264 -1.550 4.205 1.00 96.50 107 ILE A N 1
ATOM 825 C CA . ILE A 1 107 ? 12.869 -1.023 5.420 1.00 96.50 107 ILE A CA 1
ATOM 826 C C . ILE A 1 107 ? 13.692 -2.081 6.148 1.00 96.50 107 ILE A C 1
ATOM 828 O O . ILE A 1 107 ? 13.349 -3.261 6.179 1.00 96.50 107 ILE A O 1
ATOM 832 N N . ASP A 1 108 ? 14.805 -1.644 6.739 1.00 96.75 108 ASP A N 1
ATOM 833 C CA . ASP A 1 108 ? 15.606 -2.482 7.622 1.00 96.75 108 ASP A CA 1
ATOM 834 C C . ASP A 1 108 ? 14.761 -2.892 8.851 1.00 96.75 108 ASP A C 1
ATOM 836 O O . ASP A 1 108 ? 14.282 -2.015 9.582 1.00 96.75 108 ASP A O 1
ATOM 840 N N . PRO A 1 109 ? 14.594 -4.204 9.117 1.00 95.69 109 PRO A N 1
ATOM 841 C CA . PRO A 1 109 ? 13.799 -4.699 10.239 1.00 95.69 109 PRO A CA 1
ATOM 842 C C . PRO A 1 109 ? 14.230 -4.164 11.610 1.00 95.69 109 PRO A C 1
ATOM 844 O O . PRO A 1 109 ? 13.413 -4.102 12.522 1.00 95.69 109 PRO A O 1
ATOM 847 N N . THR A 1 110 ? 15.495 -3.763 11.775 1.00 97.44 110 THR A N 1
ATOM 848 C CA . THR A 1 110 ? 16.028 -3.231 13.041 1.00 97.44 110 THR A CA 1
ATOM 849 C C . THR A 1 110 ? 15.494 -1.844 13.393 1.00 97.44 110 THR A C 1
ATOM 851 O O . THR A 1 110 ? 15.550 -1.449 14.556 1.00 97.44 110 THR A O 1
ATOM 854 N N . ILE A 1 111 ? 14.969 -1.110 12.407 1.00 96.50 111 ILE A N 1
ATOM 855 C CA . ILE A 1 111 ? 14.380 0.225 12.587 1.00 96.50 111 ILE A CA 1
ATOM 856 C C . ILE A 1 111 ? 12.915 0.292 12.141 1.00 96.50 111 ILE A C 1
ATOM 858 O O . ILE A 1 111 ? 12.284 1.326 12.341 1.00 96.50 111 ILE A O 1
ATOM 862 N N . ALA A 1 112 ? 12.377 -0.778 11.547 1.00 96.50 112 ALA A N 1
ATOM 863 C CA . ALA A 1 112 ? 11.066 -0.802 10.901 1.00 96.50 112 ALA A CA 1
ATOM 864 C C . ALA A 1 112 ? 9.932 -0.294 11.801 1.00 96.50 112 ALA A C 1
ATOM 866 O O . ALA A 1 112 ? 9.177 0.576 11.379 1.00 96.50 112 ALA A O 1
ATOM 867 N N . GLU A 1 113 ? 9.876 -0.748 13.056 1.00 96.81 113 GLU A N 1
ATOM 868 C CA . GLU A 1 113 ? 8.842 -0.358 14.028 1.00 96.81 113 GLU A CA 1
ATOM 869 C C . GLU A 1 113 ? 8.728 1.168 14.181 1.00 96.81 113 GLU A C 1
ATOM 871 O O . GLU A 1 113 ? 7.641 1.727 14.068 1.00 96.81 113 GLU A O 1
ATOM 876 N N . VAL A 1 114 ? 9.859 1.872 14.311 1.00 97.44 114 VAL A N 1
ATOM 877 C CA . VAL A 1 114 ? 9.886 3.335 14.491 1.00 97.44 114 VAL A CA 1
ATOM 878 C C . VAL A 1 114 ? 9.299 4.072 13.285 1.00 97.44 114 VAL A C 1
ATOM 880 O O . VAL A 1 114 ? 8.663 5.120 13.432 1.00 97.44 114 VAL A O 1
ATOM 883 N N . TRP A 1 115 ? 9.531 3.552 12.082 1.00 97.62 115 TRP A N 1
ATOM 884 C CA . TRP A 1 115 ? 9.061 4.175 10.849 1.00 97.62 115 TRP A CA 1
ATOM 885 C C . TRP A 1 115 ? 7.621 3.787 10.510 1.00 97.62 115 TRP A C 1
ATOM 887 O O . TRP A 1 115 ? 6.869 4.649 10.061 1.00 97.62 115 TRP A O 1
ATOM 897 N N . PHE A 1 116 ? 7.209 2.551 10.795 1.00 98.00 116 PHE A N 1
ATOM 898 C CA . PHE A 1 116 ? 5.811 2.130 10.692 1.00 98.00 116 PHE A CA 1
ATOM 899 C C . PHE A 1 116 ? 4.922 2.933 11.643 1.00 98.00 116 PHE A C 1
ATOM 901 O O . PHE A 1 116 ? 3.917 3.499 11.211 1.00 98.00 116 PHE A O 1
ATOM 908 N N . ASP A 1 117 ? 5.348 3.113 12.896 1.00 97.62 117 ASP A N 1
ATOM 909 C CA . ASP A 1 117 ? 4.652 3.961 13.870 1.00 97.62 117 ASP A CA 1
ATOM 910 C C . ASP A 1 117 ? 4.550 5.417 13.411 1.00 97.62 117 ASP A C 1
ATOM 912 O O . ASP A 1 117 ? 3.586 6.126 13.717 1.00 97.62 117 ASP A O 1
ATOM 916 N N . ARG A 1 118 ? 5.567 5.899 12.692 1.00 96.94 118 ARG A N 1
ATOM 917 C CA . ARG A 1 118 ? 5.553 7.240 12.121 1.00 96.94 118 ARG A CA 1
ATOM 918 C C . ARG A 1 118 ? 4.527 7.358 10.997 1.00 96.94 118 ARG A C 1
ATOM 920 O O . ARG A 1 118 ? 3.703 8.264 11.075 1.00 96.94 118 ARG A O 1
ATOM 927 N N . GLU A 1 119 ? 4.542 6.462 10.013 1.00 96.31 119 GLU A N 1
ATOM 928 C CA . GLU A 1 119 ? 3.562 6.485 8.916 1.00 96.31 119 GLU A CA 1
ATOM 929 C C . GLU A 1 119 ? 2.130 6.315 9.425 1.00 96.31 119 GLU A C 1
ATOM 931 O O . GLU A 1 119 ? 1.221 6.982 8.943 1.00 96.31 119 GLU A O 1
ATOM 936 N N . MET A 1 120 ? 1.923 5.481 10.448 1.00 96.81 120 MET A N 1
ATOM 937 C CA . MET A 1 120 ? 0.610 5.313 11.074 1.00 96.81 120 MET A CA 1
ATOM 938 C C . MET A 1 120 ? 0.112 6.594 11.749 1.00 96.81 120 MET A C 1
ATOM 940 O O . MET A 1 120 ? -1.088 6.875 11.718 1.00 96.81 120 MET A O 1
ATOM 944 N N . ARG A 1 121 ? 1.007 7.388 12.350 1.00 96.06 121 ARG A N 1
ATOM 945 C CA . ARG A 1 121 ? 0.650 8.707 12.897 1.00 96.06 121 ARG A CA 1
ATOM 946 C C . ARG A 1 121 ? 0.341 9.714 11.799 1.00 96.06 121 ARG A C 1
ATOM 948 O O . ARG A 1 121 ? -0.671 10.394 11.905 1.00 96.06 121 ARG A O 1
ATOM 955 N N . GLU A 1 122 ? 1.165 9.776 10.759 1.00 94.88 122 GLU A N 1
ATOM 956 C CA . GLU A 1 122 ? 0.952 10.680 9.621 1.00 94.88 122 GLU A CA 1
ATOM 957 C C . GLU A 1 122 ? -0.384 10.367 8.919 1.00 94.88 122 GLU A C 1
ATOM 959 O O . GLU A 1 122 ? -1.182 11.275 8.692 1.00 94.88 122 GLU A O 1
ATOM 964 N N . LEU A 1 123 ? -0.701 9.081 8.712 1.00 95.69 123 LEU A N 1
ATOM 965 C CA . LEU A 1 123 ? -2.003 8.649 8.197 1.00 95.69 123 LEU A CA 1
ATOM 966 C C . LEU A 1 123 ? -3.153 9.078 9.117 1.00 95.69 123 LEU A C 1
ATOM 968 O O . LEU A 1 123 ? -4.202 9.518 8.658 1.00 95.69 123 LEU A O 1
ATOM 972 N N . LYS A 1 124 ? -2.987 8.922 10.432 1.00 95.12 124 LYS A N 1
ATOM 973 C CA . LYS A 1 124 ? -4.013 9.316 11.401 1.00 95.12 124 LYS A CA 1
ATOM 974 C C . LYS A 1 124 ? -4.302 10.817 11.333 1.00 95.12 124 LYS A C 1
ATOM 976 O O . LYS A 1 124 ? -5.462 11.209 11.358 1.00 95.12 124 LYS A O 1
ATOM 981 N N . GLU A 1 125 ? -3.265 11.640 11.213 1.00 93.31 125 GLU A N 1
ATOM 982 C CA . GLU A 1 125 ? -3.386 13.099 11.136 1.00 93.31 125 GLU A CA 1
ATOM 983 C C . GLU A 1 125 ? -4.142 13.572 9.884 1.00 93.31 125 GLU A C 1
ATOM 985 O O . GLU A 1 125 ? -4.912 14.526 9.983 1.00 93.31 125 GLU A O 1
ATOM 990 N N . CYS A 1 126 ? -3.977 12.911 8.731 1.00 90.81 126 CYS A N 1
ATOM 991 C CA . CYS A 1 126 ? -4.721 13.265 7.515 1.00 90.81 126 CYS A CA 1
ATOM 992 C C . CYS A 1 126 ? -6.122 12.631 7.446 1.00 90.81 126 CYS A C 1
ATOM 994 O O . CYS A 1 126 ? -7.025 13.200 6.832 1.00 90.81 126 CYS A O 1
ATOM 996 N N . MET A 1 127 ? -6.338 11.488 8.107 1.00 91.12 127 MET A N 1
ATOM 997 C CA . MET A 1 127 ? -7.582 10.719 7.991 1.00 91.12 127 MET A CA 1
ATOM 998 C C . MET A 1 127 ? -8.558 10.856 9.166 1.00 91.12 127 MET A C 1
ATOM 1000 O O . MET A 1 127 ? -9.703 10.457 8.993 1.00 91.12 127 MET A O 1
ATOM 1004 N N . GLU A 1 128 ? -8.187 11.383 10.336 1.00 81.38 128 GLU A N 1
ATOM 1005 C CA . GLU A 1 128 ? -9.098 11.581 11.489 1.00 81.38 128 GLU A CA 1
ATOM 1006 C C . GLU A 1 128 ? -9.533 13.053 11.676 1.00 81.38 128 GLU A C 1
ATOM 1008 O O . GLU A 1 128 ? -9.421 13.611 12.769 1.00 81.38 128 GLU A O 1
ATOM 1013 N N . ILE A 1 129 ? -10.023 13.688 10.603 1.00 69.81 129 ILE A N 1
ATOM 1014 C CA . ILE A 1 129 ? -10.518 15.085 10.603 1.00 69.81 129 ILE A CA 1
ATOM 1015 C C . ILE A 1 129 ? -11.832 15.238 11.383 1.00 69.81 129 ILE A C 1
ATOM 1017 O O . ILE A 1 129 ? -12.755 14.418 11.159 1.00 69.81 129 ILE A O 1
#

Organism: Eutypa lata (strain UCR-EL1) (NCBI:txid1287681)

Secondary structure (DSSP, 8-state):
---B--SS--HHHHHHHHHHHHHTTTTTSSPPEEEEEEETTEEEEEEE---SSEEE--TTTSHHHHHHHHHHHHHTTEE-SS--GGGEEEETTS-EEE--GGG-EE--TTTHHHHHHHHHHHHHHHH--